Protein AF-A0A959Y349-F1 (afdb_monomer_lite)

pLDDT: mean 85.84, std 12.79, range [36.53, 95.0]

Foldseek 3Di:
DKEKEAEPVFFFKWKDKQNRTQDPGTGRIGMGPDDPDQWIWIWIGTPDPVADIDTDTDGHDPQKYWYWYFDADPVRHTDIDTPDIGGPPCVVPDDD

Structure (mmCIF, N/CA/C/O backbone):
data_AF-A0A959Y349-F1
#
_entry.id   AF-A0A959Y349-F1
#
loop_
_atom_site.group_PDB
_atom_site.id
_atom_site.type_symbol
_atom_site.label_atom_id
_atom_site.label_alt_id
_atom_site.label_comp_id
_atom_site.label_asym_id
_atom_site.label_entity_id
_atom_site.label_seq_id
_atom_site.pdbx_PDB_ins_code
_atom_site.Cartn_x
_atom_site.Cartn_y
_atom_site.Cartn_z
_atom_site.occupancy
_atom_site.B_iso_or_equiv
_atom_site.auth_seq_id
_atom_site.auth_comp_id
_atom_site.auth_asym_id
_atom_site.auth_atom_id
_atom_site.pdbx_PDB_model_num
ATOM 1 N N . MET A 1 1 ? 10.086 -1.916 -11.139 1.00 87.69 1 MET A N 1
ATOM 2 C CA . MET A 1 1 ? 10.150 -2.449 -9.767 1.00 87.69 1 MET A CA 1
ATOM 3 C C . MET A 1 1 ? 8.837 -3.133 -9.473 1.00 87.69 1 MET A C 1
ATOM 5 O O . MET A 1 1 ? 7.843 -2.804 -10.125 1.00 87.69 1 MET A O 1
ATOM 9 N N . ASP A 1 2 ? 8.852 -4.002 -8.475 1.00 90.56 2 ASP A N 1
ATOM 10 C CA . ASP A 1 2 ? 7.653 -4.654 -7.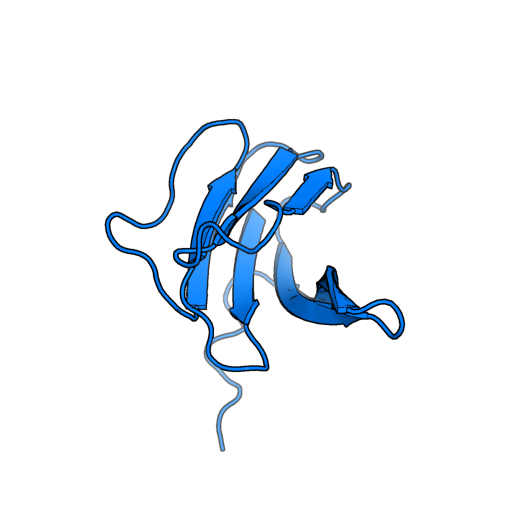969 1.00 90.56 2 ASP A CA 1
ATOM 11 C C . ASP A 1 2 ? 7.474 -4.270 -6.497 1.00 90.56 2 ASP A C 1
ATOM 13 O O . ASP A 1 2 ? 8.445 -4.067 -5.764 1.00 90.56 2 ASP A O 1
ATOM 17 N N . LEU A 1 3 ? 6.228 -4.103 -6.073 1.00 90.56 3 LEU A N 1
ATOM 18 C CA . LEU A 1 3 ? 5.876 -3.764 -4.703 1.00 90.56 3 LEU A CA 1
ATOM 19 C C . LEU A 1 3 ? 4.910 -4.806 -4.166 1.00 90.56 3 LEU A C 1
ATOM 21 O O . LEU A 1 3 ? 3.829 -5.007 -4.714 1.00 90.56 3 LEU A O 1
ATOM 25 N N . VAL A 1 4 ? 5.276 -5.430 -3.058 1.00 92.06 4 VAL A N 1
ATOM 26 C CA . VAL A 1 4 ? 4.395 -6.325 -2.315 1.00 92.06 4 VAL A CA 1
ATOM 27 C C . VAL A 1 4 ? 3.893 -5.563 -1.106 1.00 92.06 4 VAL A C 1
ATOM 29 O O . VAL A 1 4 ? 4.673 -5.214 -0.226 1.00 92.06 4 VAL A O 1
ATOM 32 N N . VAL A 1 5 ? 2.593 -5.302 -1.046 1.00 92.81 5 VAL A N 1
ATOM 33 C CA . VAL A 1 5 ? 1.966 -4.647 0.103 1.00 92.81 5 VAL A CA 1
ATOM 34 C C . VAL A 1 5 ? 1.072 -5.654 0.802 1.00 92.81 5 VAL A C 1
ATOM 36 O O . VAL A 1 5 ? 0.252 -6.295 0.149 1.00 92.81 5 VAL A O 1
ATOM 39 N N . PHE A 1 6 ? 1.205 -5.807 2.117 1.00 93.56 6 PHE A N 1
ATOM 40 C CA . PHE A 1 6 ? 0.338 -6.687 2.904 1.00 93.56 6 PHE A CA 1
ATOM 41 C C . PHE A 1 6 ? -0.026 -6.073 4.256 1.00 93.56 6 PHE A C 1
ATOM 43 O O . PHE A 1 6 ? 0.715 -5.249 4.782 1.00 93.56 6 PHE A O 1
ATOM 50 N N . SER A 1 7 ? -1.169 -6.459 4.818 1.00 93.00 7 SER A N 1
ATOM 51 C CA . SER A 1 7 ? -1.626 -6.046 6.149 1.00 93.00 7 SER A CA 1
ATOM 52 C C . SER A 1 7 ? -1.240 -7.093 7.189 1.00 93.00 7 SER A C 1
ATOM 54 O O . SER A 1 7 ? -1.476 -8.282 6.994 1.00 93.00 7 SER A O 1
ATOM 56 N N . ASP A 1 8 ? -0.649 -6.634 8.291 1.00 90.44 8 ASP A N 1
ATOM 57 C CA . ASP A 1 8 ? -0.260 -7.471 9.437 1.00 90.44 8 ASP A CA 1
ATOM 58 C C . ASP A 1 8 ? -1.469 -7.927 10.272 1.00 90.44 8 ASP A C 1
ATOM 60 O O . ASP A 1 8 ? -1.507 -9.029 10.806 1.00 90.44 8 ASP A O 1
ATOM 64 N N . ASP A 1 9 ? -2.507 -7.100 10.333 1.00 87.25 9 ASP A N 1
ATOM 65 C CA . ASP A 1 9 ? -3.718 -7.341 11.119 1.00 87.25 9 ASP A CA 1
ATOM 66 C C . ASP A 1 9 ? -4.864 -7.982 10.316 1.00 87.25 9 ASP A C 1
ATOM 68 O O . ASP A 1 9 ? -5.973 -8.127 10.830 1.00 87.25 9 ASP A O 1
ATOM 72 N N . GLY A 1 10 ? -4.617 -8.353 9.056 1.00 86.19 10 GLY A N 1
ATOM 73 C CA . GLY A 1 10 ? -5.601 -9.018 8.198 1.00 86.19 10 GLY A CA 1
ATOM 74 C C . GLY A 1 10 ? -6.683 -8.097 7.630 1.00 86.19 10 GLY A C 1
ATOM 75 O O . GLY A 1 10 ? -7.717 -8.579 7.167 1.00 86.19 10 GLY A O 1
ATOM 76 N N . GLN A 1 11 ? -6.470 -6.781 7.629 1.00 88.94 11 GLN A N 1
ATOM 77 C CA . GLN A 1 11 ? -7.404 -5.854 7.007 1.00 88.94 11 GLN A CA 1
ATOM 78 C C . GLN A 1 11 ? -7.256 -5.788 5.492 1.00 88.94 11 GLN A C 1
ATOM 80 O O . GLN A 1 11 ? -6.165 -5.610 4.950 1.00 88.94 11 GLN A O 1
ATOM 85 N N . ALA A 1 12 ? -8.396 -5.869 4.812 1.00 93.62 12 ALA A N 1
ATOM 86 C CA . ALA A 1 12 ? -8.471 -5.723 3.372 1.00 93.62 12 ALA A CA 1
ATOM 87 C C . ALA A 1 12 ? -8.322 -4.254 2.947 1.00 93.62 12 ALA A C 1
ATOM 89 O O . ALA A 1 12 ? -8.920 -3.341 3.534 1.00 93.62 12 ALA A O 1
ATOM 90 N N . PHE A 1 13 ? -7.538 -4.026 1.897 1.00 94.50 13 PHE A N 1
ATOM 91 C CA . PHE A 1 13 ? -7.300 -2.709 1.328 1.00 94.50 13 PHE A CA 1
ATOM 92 C C . PHE A 1 13 ? -7.177 -2.753 -0.198 1.00 94.50 13 PHE A C 1
ATOM 94 O O . PHE A 1 13 ? -6.960 -3.789 -0.823 1.00 94.50 13 PHE A O 1
ATOM 101 N N . THR A 1 14 ? -7.307 -1.581 -0.806 1.00 95.00 14 THR A N 1
ATOM 102 C CA . THR A 1 14 ? -7.055 -1.327 -2.220 1.00 95.00 14 THR A CA 1
ATOM 103 C C . THR A 1 14 ? -5.748 -0.571 -2.367 1.00 95.00 14 THR A C 1
ATOM 105 O O . THR A 1 14 ? -5.580 0.501 -1.779 1.00 95.00 14 THR A O 1
ATOM 108 N N . LEU A 1 15 ? -4.822 -1.132 -3.141 1.00 95.00 15 LEU A N 1
ATOM 109 C CA . LEU A 1 15 ? -3.553 -0.510 -3.475 1.00 95.00 15 LEU A CA 1
ATOM 110 C C . LEU A 1 15 ? -3.689 0.286 -4.770 1.00 95.00 15 LEU A C 1
ATOM 112 O O . LEU A 1 15 ? -4.084 -0.225 -5.821 1.00 95.00 15 LEU A O 1
ATOM 116 N N . VAL A 1 16 ? -3.298 1.549 -4.680 1.00 94.06 16 VAL A N 1
ATOM 117 C CA . VAL A 1 16 ? -3.190 2.470 -5.800 1.00 94.06 16 VAL A CA 1
ATOM 118 C C . VAL A 1 16 ? -1.751 2.959 -5.873 1.00 94.06 16 VAL A C 1
ATOM 120 O O . VAL A 1 16 ? -1.222 3.462 -4.885 1.00 94.06 16 VAL A O 1
ATOM 123 N N . VAL A 1 17 ? -1.122 2.836 -7.037 1.00 93.38 17 VAL A N 1
ATOM 124 C CA . VAL A 1 17 ? 0.230 3.345 -7.295 1.00 93.38 17 VAL A CA 1
ATOM 125 C C . VAL A 1 17 ? 0.157 4.324 -8.455 1.00 93.38 17 VAL A C 1
ATOM 127 O O . VAL A 1 17 ? -0.346 3.970 -9.518 1.00 93.38 17 VAL A O 1
ATOM 130 N N . ASP A 1 18 ? 0.594 5.566 -8.239 1.00 91.69 18 ASP A N 1
ATOM 131 C CA . ASP A 1 18 ? 0.546 6.647 -9.239 1.00 91.69 18 ASP A CA 1
ATOM 132 C C . ASP A 1 18 ? -0.850 6.847 -9.870 1.00 91.69 18 ASP A C 1
ATOM 134 O O . ASP A 1 18 ? -1.000 7.213 -11.032 1.00 91.69 18 ASP A O 1
ATOM 138 N N . GLY A 1 19 ? -1.907 6.603 -9.086 1.00 89.62 19 GLY A N 1
ATOM 139 C CA . GLY A 1 19 ? -3.301 6.710 -9.531 1.00 89.62 19 GLY A CA 1
ATOM 140 C C . GLY A 1 19 ? -3.864 5.452 -10.202 1.00 89.62 19 GLY A C 1
ATOM 141 O O . GLY A 1 19 ? -5.075 5.372 -10.403 1.00 89.62 19 GLY A O 1
ATOM 142 N N . GLN A 1 20 ? -3.035 4.443 -10.477 1.00 91.38 20 GLN A N 1
ATOM 143 C CA . GLN A 1 20 ? -3.468 3.158 -11.018 1.00 91.38 20 GLN A CA 1
ATOM 144 C C . GLN A 1 20 ? -3.781 2.164 -9.895 1.00 91.38 20 GLN A C 1
ATOM 146 O O . GLN A 1 20 ? -2.970 1.950 -8.997 1.00 91.38 20 GLN A O 1
ATOM 151 N N . ARG A 1 21 ? -4.957 1.533 -9.954 1.00 92.88 21 ARG A N 1
ATOM 152 C CA . ARG A 1 21 ? -5.360 0.445 -9.047 1.00 92.88 21 ARG A CA 1
ATOM 153 C C . ARG A 1 21 ? -4.722 -0.875 -9.480 1.00 92.88 21 ARG A C 1
ATOM 155 O O . ARG A 1 21 ? -4.696 -1.165 -10.673 1.00 92.88 21 ARG A O 1
ATOM 162 N N . TYR A 1 22 ? -4.244 -1.658 -8.513 1.00 92.00 22 TYR A N 1
ATOM 163 C CA . TYR A 1 22 ? -3.593 -2.956 -8.762 1.00 92.00 22 TYR A CA 1
ATOM 164 C C . TYR A 1 22 ? -4.420 -4.163 -8.318 1.00 92.00 22 TYR A C 1
ATOM 166 O O . TYR A 1 22 ? -4.092 -5.291 -8.667 1.00 92.00 22 TYR A O 1
ATOM 174 N N . ASN A 1 23 ? -5.502 -3.939 -7.579 1.00 93.06 23 ASN A N 1
ATOM 175 C CA . ASN A 1 23 ? -6.464 -4.964 -7.210 1.00 93.06 23 ASN A CA 1
ATOM 176 C C . ASN A 1 23 ? -7.887 -4.483 -7.510 1.00 93.06 23 ASN A C 1
ATOM 178 O O . ASN A 1 23 ? -8.204 -3.312 -7.291 1.00 93.06 23 ASN A O 1
ATOM 182 N N . GLU A 1 24 ? -8.720 -5.382 -8.038 1.00 88.25 24 GLU A N 1
ATOM 183 C CA . GLU A 1 24 ? -10.137 -5.106 -8.314 1.00 88.25 24 GLU A CA 1
ATOM 184 C C . GLU A 1 24 ? -10.971 -5.123 -7.029 1.00 88.25 24 GLU A C 1
ATOM 186 O O . GLU A 1 24 ? -11.798 -4.237 -6.819 1.00 88.25 24 GLU A O 1
ATOM 191 N N . GLU A 1 25 ? -10.699 -6.082 -6.143 1.00 91.62 25 GLU A N 1
ATOM 192 C CA . GLU A 1 25 ? -11.365 -6.225 -4.849 1.00 91.62 25 GLU A CA 1
ATOM 193 C C . GLU A 1 25 ? -10.386 -5.971 -3.697 1.00 91.62 25 GLU A C 1
ATOM 195 O O . GLU A 1 25 ? -9.204 -6.322 -3.817 1.00 91.62 25 GLU A O 1
ATOM 200 N N . PRO A 1 26 ? -10.835 -5.378 -2.572 1.00 92.75 26 PRO A N 1
ATOM 201 C CA . PRO A 1 26 ? -9.989 -5.179 -1.404 1.00 92.75 26 PRO A CA 1
ATOM 202 C C . PRO A 1 26 ? -9.378 -6.500 -0.928 1.00 92.75 26 PRO A C 1
ATOM 204 O O . PRO A 1 26 ? -10.087 -7.469 -0.667 1.00 92.75 26 PRO A O 1
ATOM 207 N N . ALA A 1 27 ? -8.057 -6.524 -0.777 1.00 94.31 27 ALA A N 1
ATOM 208 C CA . ALA A 1 27 ? -7.313 -7.711 -0.377 1.00 94.31 27 ALA A CA 1
ATOM 209 C C . ALA A 1 27 ? -6.366 -7.383 0.775 1.00 94.31 27 ALA A C 1
ATOM 211 O O . ALA A 1 27 ? -5.959 -6.239 0.967 1.00 94.31 27 ALA A O 1
ATOM 212 N N . THR A 1 28 ? -6.001 -8.393 1.558 1.00 93.19 28 THR A N 1
ATOM 213 C CA . THR A 1 28 ? -5.023 -8.255 2.649 1.00 93.19 28 THR A CA 1
ATOM 214 C C . THR A 1 28 ? -3.582 -8.252 2.143 1.00 93.19 28 THR A C 1
ATOM 216 O O . THR A 1 28 ? -2.675 -7.858 2.873 1.00 93.19 28 THR A O 1
ATOM 219 N N . ARG A 1 29 ? -3.362 -8.675 0.893 1.00 93.50 29 ARG A N 1
ATOM 220 C CA . ARG A 1 29 ? -2.076 -8.682 0.193 1.00 93.50 29 ARG A CA 1
ATOM 221 C C . ARG A 1 29 ? -2.294 -8.321 -1.270 1.00 93.50 29 ARG A C 1
ATOM 223 O O . ARG A 1 29 ? -3.134 -8.920 -1.933 1.00 93.50 29 ARG A O 1
ATOM 230 N N . VAL A 1 30 ? -1.505 -7.381 -1.777 1.00 93.50 30 VAL A N 1
ATOM 231 C CA . VAL A 1 30 ? -1.525 -6.947 -3.176 1.00 93.50 30 VAL A CA 1
ATOM 232 C C . VAL A 1 30 ? -0.096 -6.892 -3.697 1.00 93.50 30 VAL A C 1
ATOM 234 O O . VAL A 1 30 ? 0.800 -6.384 -3.022 1.00 93.50 30 VAL A O 1
ATOM 237 N N . VAL A 1 31 ? 0.114 -7.415 -4.902 1.00 92.00 31 VAL A N 1
ATOM 238 C CA . VAL A 1 31 ? 1.397 -7.352 -5.604 1.00 92.00 31 VAL A CA 1
ATOM 239 C C . VAL A 1 31 ? 1.237 -6.403 -6.785 1.00 92.00 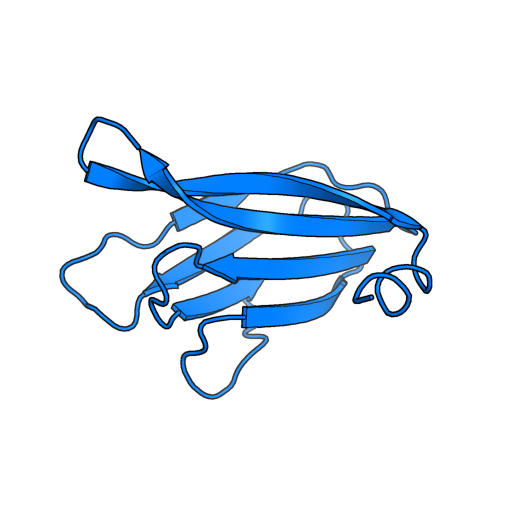31 VAL A C 1
ATOM 241 O O . VAL A 1 31 ? 0.448 -6.657 -7.690 1.00 92.00 31 VAL A O 1
ATOM 244 N N . ALA A 1 32 ? 1.965 -5.292 -6.757 1.00 91.56 32 ALA A N 1
ATOM 245 C CA . ALA A 1 32 ? 2.006 -4.314 -7.829 1.00 91.56 32 ALA A CA 1
ATOM 246 C C . ALA A 1 32 ? 3.294 -4.484 -8.631 1.00 91.56 32 ALA A C 1
ATOM 248 O O . ALA A 1 32 ? 4.369 -4.087 -8.186 1.00 91.56 32 ALA A O 1
ATOM 249 N N . THR A 1 33 ? 3.187 -5.089 -9.809 1.00 90.81 33 THR A N 1
ATOM 250 C CA . THR A 1 33 ? 4.331 -5.349 -10.688 1.00 90.81 33 THR A CA 1
ATOM 251 C C . THR A 1 33 ? 4.445 -4.323 -11.804 1.00 90.81 33 THR A C 1
ATOM 253 O O . THR A 1 33 ? 3.440 -3.777 -12.263 1.00 90.81 33 THR A O 1
ATOM 256 N N . GLY A 1 34 ? 5.655 -4.128 -12.326 1.00 87.06 34 GLY A N 1
ATOM 257 C CA . GLY A 1 34 ? 5.856 -3.337 -13.546 1.00 87.06 34 GLY A CA 1
ATOM 258 C C . GLY A 1 34 ? 5.798 -1.820 -13.339 1.00 87.06 34 GLY A C 1
ATOM 259 O O . GLY A 1 34 ? 5.592 -1.073 -14.297 1.00 87.06 34 GLY A O 1
ATOM 260 N N . IL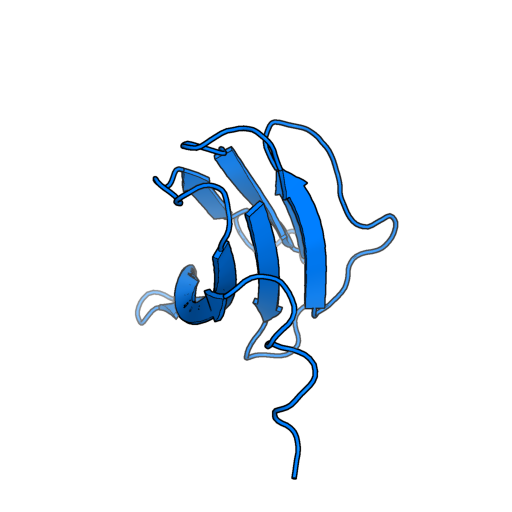E A 1 35 ? 6.031 -1.351 -12.113 1.00 88.50 35 ILE A N 1
ATOM 261 C CA . ILE A 1 35 ? 6.141 0.077 -11.802 1.00 88.50 35 ILE A CA 1
ATOM 262 C C . ILE A 1 35 ? 7.441 0.611 -12.420 1.00 88.50 35 ILE A C 1
ATOM 264 O O . ILE A 1 35 ? 8.529 0.083 -12.168 1.00 88.50 35 ILE A O 1
ATOM 268 N N . ARG A 1 36 ? 7.328 1.645 -13.260 1.00 87.00 36 ARG A N 1
ATOM 269 C CA . ARG A 1 36 ? 8.454 2.256 -14.001 1.00 87.00 36 ARG A CA 1
ATOM 270 C C . ARG A 1 36 ? 8.919 3.593 -13.426 1.00 87.00 36 ARG A C 1
ATOM 272 O O . ARG A 1 36 ? 9.853 4.182 -13.953 1.00 87.00 36 ARG A O 1
ATOM 279 N N . ASN A 1 37 ? 8.251 4.068 -12.384 1.00 87.81 37 ASN A N 1
ATOM 280 C CA . ASN A 1 37 ? 8.578 5.301 -11.688 1.00 87.81 37 ASN A CA 1
ATOM 281 C C . ASN A 1 37 ? 9.453 4.975 -10.472 1.00 87.81 37 ASN A C 1
ATOM 283 O O . ASN A 1 37 ? 9.104 4.063 -9.732 1.00 87.81 37 ASN A O 1
ATOM 287 N N . GLU A 1 38 ? 10.555 5.698 -10.271 1.00 87.31 38 GLU A N 1
ATOM 288 C CA . GLU A 1 38 ? 11.449 5.560 -9.104 1.00 87.31 38 GLU A CA 1
ATOM 289 C C . GLU A 1 38 ? 10.864 6.196 -7.843 1.00 87.31 38 GLU A C 1
ATOM 291 O O . GLU A 1 38 ? 11.212 5.811 -6.730 1.00 87.31 38 GLU A O 1
ATOM 296 N N . THR A 1 39 ? 9.944 7.150 -8.002 1.00 90.50 39 THR A N 1
ATOM 297 C CA . THR A 1 39 ? 9.279 7.840 -6.892 1.00 90.50 39 THR A CA 1
ATOM 298 C C . THR A 1 39 ? 7.756 7.677 -6.926 1.00 90.50 39 THR A C 1
ATOM 300 O O . THR A 1 39 ? 7.027 8.674 -6.982 1.00 90.50 39 THR A O 1
ATOM 303 N N . PRO A 1 40 ? 7.236 6.434 -6.914 1.00 91.75 40 PRO A N 1
ATOM 304 C CA . PRO A 1 40 ? 5.810 6.182 -6.989 1.00 91.75 40 PRO A CA 1
ATOM 305 C C . PRO A 1 40 ? 5.072 6.731 -5.767 1.00 91.75 40 PRO A C 1
ATOM 307 O O . PRO A 1 40 ? 5.511 6.606 -4.617 1.00 91.75 40 PRO A O 1
ATOM 310 N N . MET A 1 41 ? 3.898 7.305 -6.015 1.00 92.50 41 MET A N 1
ATOM 311 C CA . MET A 1 41 ? 2.947 7.669 -4.976 1.00 92.50 41 MET A CA 1
ATOM 312 C C . MET A 1 41 ? 2.081 6.458 -4.639 1.00 92.50 41 MET A C 1
ATOM 314 O O . MET A 1 41 ? 1.206 6.072 -5.417 1.00 92.50 41 MET A O 1
ATOM 318 N N . LEU A 1 42 ? 2.294 5.887 -3.456 1.00 93.06 42 LEU A N 1
ATOM 319 C CA . LEU A 1 42 ? 1.493 4.784 -2.942 1.00 93.06 42 LEU A CA 1
ATOM 320 C C . LEU A 1 42 ? 0.297 5.334 -2.181 1.00 93.06 42 LEU A C 1
ATOM 322 O O . LEU A 1 42 ? 0.430 6.210 -1.323 1.00 93.06 42 LEU A O 1
ATOM 326 N N . MET A 1 43 ? -0.876 4.792 -2.473 1.00 94.12 43 MET A N 1
ATOM 327 C CA . MET A 1 43 ? -2.100 5.071 -1.749 1.00 94.12 43 MET A CA 1
ATOM 328 C C . MET A 1 43 ? -2.794 3.760 -1.388 1.00 94.12 43 MET A C 1
ATOM 330 O O . MET A 1 43 ? -3.137 2.964 -2.257 1.00 94.12 43 MET A O 1
ATOM 334 N N . VAL A 1 44 ? -2.999 3.543 -0.093 1.00 93.75 44 VAL A N 1
ATOM 335 C CA . VAL A 1 44 ? -3.684 2.373 0.463 1.00 93.75 44 VAL A CA 1
ATOM 336 C C . VAL A 1 44 ? -5.032 2.830 0.985 1.00 93.75 44 VAL A C 1
ATOM 338 O O . VAL A 1 44 ? -5.100 3.622 1.924 1.00 93.75 44 VAL A O 1
ATOM 341 N N . GLN A 1 45 ? -6.100 2.352 0.359 1.00 93.50 45 GLN A N 1
ATOM 342 C CA . GLN A 1 45 ? -7.475 2.650 0.749 1.00 93.50 45 GLN A CA 1
ATOM 343 C C . GLN A 1 45 ? -8.050 1.440 1.473 1.00 93.50 45 GLN A C 1
ATOM 345 O O . GLN A 1 45 ? -8.194 0.378 0.876 1.00 93.50 45 GLN A O 1
ATOM 350 N N . PHE A 1 46 ? -8.357 1.573 2.756 1.00 92.56 46 PHE A N 1
ATOM 351 C CA . PHE A 1 46 ? -8.949 0.479 3.520 1.00 92.56 46 PHE A CA 1
ATOM 352 C C . PHE A 1 46 ? -10.395 0.243 3.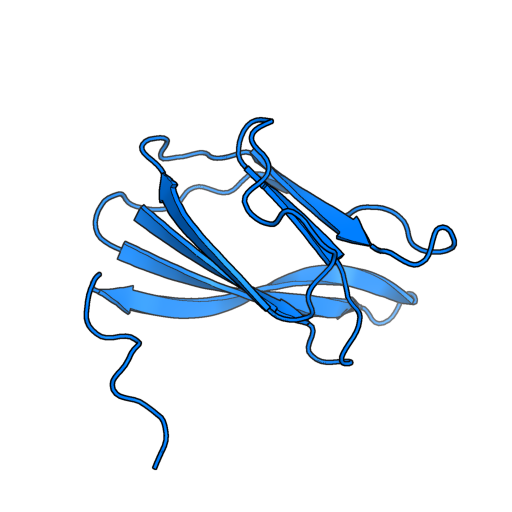097 1.00 92.56 46 PHE A C 1
ATOM 354 O O . PHE A 1 46 ? -11.103 1.180 2.736 1.00 92.56 46 PHE A O 1
ATOM 361 N N . GLN A 1 47 ? -10.835 -1.014 3.169 1.00 91.31 47 GLN A N 1
ATOM 362 C CA . GLN A 1 47 ? -12.253 -1.338 3.006 1.00 91.31 47 GLN A CA 1
ATOM 363 C C . GLN A 1 47 ? -13.103 -0.708 4.121 1.00 91.31 47 GLN A C 1
ATOM 365 O O . GLN A 1 47 ? -14.246 -0.319 3.897 1.00 91.31 47 GLN A O 1
ATOM 370 N N . ASP A 1 48 ? -12.542 -0.611 5.327 1.00 87.88 48 ASP A N 1
ATOM 371 C CA . ASP A 1 48 ? -13.180 0.051 6.457 1.00 87.88 48 ASP A CA 1
ATOM 372 C C . ASP A 1 48 ? -13.075 1.575 6.309 1.00 87.88 48 ASP A C 1
ATOM 374 O O . ASP A 1 48 ? -11.994 2.153 6.440 1.00 87.88 48 ASP A O 1
ATOM 378 N N . ALA A 1 49 ? -14.213 2.228 6.067 1.00 84.19 49 ALA A N 1
ATOM 379 C CA . ALA A 1 49 ? -14.310 3.681 5.928 1.00 84.19 49 ALA A CA 1
ATOM 380 C C . ALA A 1 49 ? -13.949 4.452 7.214 1.00 84.19 49 ALA A C 1
ATOM 382 O O . ALA A 1 49 ? -13.729 5.662 7.160 1.00 84.19 49 ALA A O 1
ATOM 383 N N . SER A 1 50 ? -13.870 3.771 8.363 1.00 86.56 50 SER A N 1
ATOM 384 C CA . SER A 1 50 ? -13.412 4.357 9.631 1.00 86.56 50 SER A CA 1
ATOM 385 C C . SER A 1 50 ? -11.905 4.623 9.640 1.00 86.56 50 SER A C 1
ATOM 387 O O . SER A 1 50 ? -11.405 5.321 10.524 1.00 86.56 50 SER A O 1
ATOM 389 N N . LEU A 1 51 ? -11.163 4.054 8.684 1.00 86.19 51 LEU A N 1
ATOM 390 C CA . LEU A 1 51 ? -9.718 4.186 8.596 1.00 86.19 51 LEU A CA 1
ATOM 391 C C . LEU A 1 51 ? -9.308 5.174 7.518 1.00 86.19 51 LEU A C 1
ATOM 393 O O . LEU A 1 51 ? -9.716 5.093 6.362 1.00 86.19 51 LEU A O 1
ATOM 397 N N . GLU A 1 52 ? -8.421 6.086 7.904 1.00 89.44 52 GLU A N 1
ATOM 398 C CA . GLU A 1 52 ? -7.835 7.031 6.966 1.00 89.44 52 GLU A CA 1
ATOM 399 C C . GLU A 1 52 ? -6.960 6.287 5.941 1.00 89.44 52 GLU A C 1
ATOM 401 O O . GLU A 1 52 ? -6.149 5.433 6.327 1.00 89.44 52 GLU A O 1
ATOM 406 N N . PRO A 1 53 ? -7.073 6.612 4.641 1.00 91.44 53 PRO A N 1
ATOM 407 C CA . PRO A 1 53 ? -6.196 6.043 3.635 1.00 91.44 53 PRO A CA 1
ATOM 408 C C . PRO A 1 53 ? -4.750 6.474 3.892 1.00 91.44 53 PRO A C 1
ATOM 410 O O . PRO A 1 53 ? -4.471 7.624 4.241 1.00 91.44 53 PRO A O 1
ATOM 413 N N . ILE A 1 54 ? -3.807 5.561 3.673 1.00 92.56 54 ILE A N 1
ATOM 414 C CA . ILE A 1 54 ? -2.383 5.893 3.744 1.00 92.56 54 ILE A CA 1
ATOM 415 C C . ILE A 1 54 ? -1.985 6.470 2.397 1.00 92.56 54 ILE A C 1
ATOM 417 O O . ILE A 1 54 ? -2.247 5.855 1.369 1.00 92.56 54 ILE A O 1
ATOM 421 N N . LYS A 1 55 ? -1.308 7.615 2.399 1.00 92.75 55 LYS A N 1
ATOM 422 C CA . LYS A 1 55 ? -0.651 8.166 1.216 1.00 92.75 55 LYS A CA 1
ATOM 423 C C . LYS A 1 55 ? 0.827 8.349 1.521 1.00 92.75 55 LYS A C 1
ATOM 425 O O . LYS A 1 55 ? 1.177 9.127 2.407 1.00 92.75 55 LYS A O 1
ATOM 430 N N . GLN A 1 56 ? 1.679 7.625 0.808 1.00 89.94 56 GLN A N 1
ATOM 431 C CA . GLN A 1 56 ? 3.117 7.636 1.029 1.00 89.94 56 GLN A CA 1
ATOM 432 C C . GLN A 1 56 ? 3.853 7.579 -0.308 1.00 89.94 56 GLN A C 1
ATOM 434 O O . GLN A 1 56 ? 3.751 6.607 -1.046 1.00 89.94 56 GLN A O 1
ATOM 439 N N . GLY A 1 57 ? 4.610 8.632 -0.605 1.00 90.12 57 GLY A N 1
ATOM 440 C CA . GLY A 1 57 ? 5.637 8.582 -1.639 1.00 90.12 57 GLY A CA 1
ATOM 441 C C . GLY A 1 57 ? 6.927 8.012 -1.059 1.00 90.12 57 GLY A C 1
ATOM 442 O O . GLY A 1 57 ? 7.210 8.189 0.129 1.00 90.12 57 GLY A O 1
ATOM 443 N N . GLY A 1 58 ? 7.710 7.342 -1.889 1.00 84.31 58 GLY A N 1
ATOM 444 C CA . GLY A 1 58 ? 9.032 6.851 -1.517 1.00 84.31 58 GLY A CA 1
ATOM 445 C C . GLY A 1 58 ? 9.918 6.745 -2.743 1.00 84.31 58 GLY A C 1
ATOM 446 O O . GLY A 1 58 ? 9.400 6.605 -3.845 1.00 84.31 58 GLY A O 1
ATOM 447 N N . TYR A 1 59 ? 11.230 6.839 -2.544 1.00 87.56 59 TYR A N 1
ATOM 448 C CA . TYR A 1 59 ? 12.197 6.467 -3.569 1.00 87.56 59 TYR A CA 1
ATOM 449 C C . TYR A 1 59 ? 12.437 4.960 -3.489 1.00 8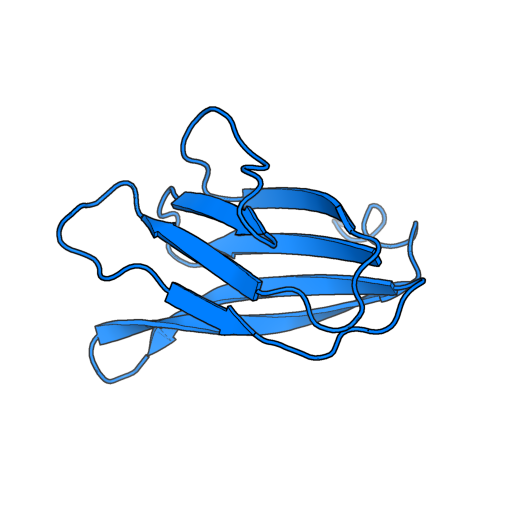7.56 59 TYR A C 1
ATOM 451 O O . TYR A 1 59 ? 12.715 4.433 -2.409 1.00 87.56 59 TYR A O 1
ATOM 459 N N . PHE A 1 60 ? 12.320 4.291 -4.625 1.00 86.62 60 PHE A N 1
ATOM 460 C CA . PHE A 1 60 ? 12.508 2.862 -4.786 1.00 86.62 60 PHE A CA 1
ATOM 461 C C . PHE A 1 60 ? 13.341 2.636 -6.049 1.00 86.62 60 PHE A C 1
ATOM 463 O O . PHE A 1 60 ? 13.035 3.180 -7.110 1.00 86.62 60 PHE A O 1
ATOM 470 N N . ASP A 1 61 ? 14.386 1.822 -5.953 1.00 86.00 61 ASP A N 1
ATOM 471 C CA . ASP A 1 61 ? 15.244 1.543 -7.098 1.00 86.00 61 ASP A CA 1
ATOM 472 C C . ASP A 1 61 ? 14.530 0.641 -8.110 1.00 86.00 61 ASP A C 1
ATOM 474 O O . ASP A 1 61 ? 13.929 -0.395 -7.786 1.00 86.00 61 ASP A O 1
ATOM 478 N N . LEU A 1 62 ? 14.633 1.012 -9.386 1.00 83.00 62 LEU A N 1
ATOM 479 C CA . LEU A 1 62 ? 14.204 0.148 -10.478 1.00 83.00 62 LEU A CA 1
ATOM 480 C C . LEU A 1 62 ? 15.069 -1.120 -10.495 1.00 83.00 62 LEU A C 1
ATOM 482 O O . LEU A 1 62 ? 16.282 -1.075 -10.323 1.00 83.00 62 LEU A O 1
ATOM 486 N N . GLY A 1 63 ? 14.439 -2.275 -10.709 1.00 83.12 63 GLY A N 1
ATOM 487 C CA . GLY A 1 63 ? 15.136 -3.566 -10.695 1.00 83.12 63 GLY A CA 1
ATOM 488 C C . GLY A 1 63 ? 15.039 -4.342 -9.374 1.00 83.12 63 GLY A C 1
ATOM 489 O O . GLY A 1 63 ? 15.529 -5.469 -9.306 1.00 83.12 63 GLY A O 1
ATOM 490 N N . ARG A 1 64 ? 14.388 -3.781 -8.344 1.00 86.44 64 ARG A N 1
ATOM 491 C CA . ARG A 1 64 ? 14.140 -4.453 -7.057 1.00 86.44 64 ARG A CA 1
ATOM 492 C C . ARG A 1 64 ? 12.657 -4.682 -6.781 1.00 86.44 64 ARG A C 1
ATOM 494 O O . ARG A 1 64 ? 11.789 -4.043 -7.385 1.00 86.44 64 ARG A O 1
ATOM 501 N N . GLU A 1 65 ? 12.401 -5.627 -5.887 1.00 87.12 65 GLU A N 1
ATOM 502 C CA . GLU A 1 65 ? 11.113 -5.828 -5.244 1.00 87.12 65 GLU A CA 1
ATOM 503 C C . GLU A 1 65 ? 11.176 -5.273 -3.820 1.00 87.12 65 GLU A C 1
ATOM 505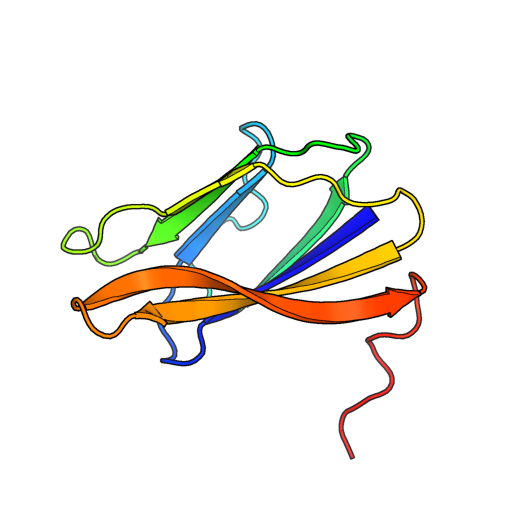 O O . GLU A 1 65 ? 12.105 -5.588 -3.071 1.00 87.12 65 GLU A O 1
ATOM 510 N N . TYR A 1 66 ? 10.187 -4.471 -3.433 1.00 90.19 66 TYR A N 1
ATOM 511 C CA . TYR A 1 66 ? 10.066 -3.995 -2.058 1.00 90.19 66 TYR A CA 1
ATOM 512 C C . TYR A 1 66 ? 8.810 -4.536 -1.404 1.00 90.19 66 TYR A C 1
ATOM 514 O O . TYR A 1 66 ? 7.713 -4.474 -1.960 1.00 90.19 66 TYR A O 1
ATOM 522 N N . THR A 1 67 ? 8.972 -4.988 -0.170 1.00 91.75 67 THR A N 1
ATOM 523 C CA . THR A 1 67 ? 7.884 -5.497 0.647 1.00 91.75 67 THR A CA 1
ATOM 524 C C . THR A 1 67 ? 7.517 -4.457 1.694 1.00 91.75 67 THR A C 1
ATOM 526 O O . THR A 1 67 ? 8.328 -4.096 2.551 1.00 91.75 67 THR A O 1
ATOM 529 N N . LEU A 1 68 ? 6.276 -3.988 1.649 1.00 92.25 68 LEU A N 1
ATOM 530 C CA . LEU A 1 68 ? 5.704 -3.022 2.571 1.00 92.25 68 LEU A CA 1
ATOM 531 C C . LEU A 1 68 ? 4.610 -3.689 3.408 1.00 92.25 68 LEU A C 1
ATOM 533 O O . LEU A 1 68 ? 3.696 -4.327 2.894 1.00 92.25 68 LEU A O 1
ATOM 537 N N . MET A 1 69 ? 4.688 -3.496 4.713 1.00 93.19 69 MET A N 1
ATOM 538 C CA . MET A 1 69 ? 3.696 -3.931 5.680 1.00 93.19 69 MET A CA 1
ATOM 539 C C . MET A 1 69 ? 2.826 -2.743 6.086 1.00 93.19 69 MET A C 1
ATOM 541 O O . MET A 1 69 ? 3.322 -1.689 6.494 1.00 93.19 69 MET A O 1
ATOM 545 N N . VAL A 1 70 ? 1.517 -2.924 6.002 1.00 93.25 70 VAL A N 1
ATOM 546 C CA . VAL A 1 70 ? 0.518 -2.035 6.579 1.00 93.25 70 VAL A CA 1
ATOM 547 C C . VAL A 1 70 ? 0.327 -2.441 8.033 1.00 93.25 70 VAL A C 1
ATOM 549 O O . VAL A 1 70 ? -0.117 -3.548 8.329 1.00 93.25 70 VAL A O 1
ATOM 552 N N . THR A 1 71 ? 0.679 -1.537 8.943 1.00 91.31 71 THR A N 1
ATOM 553 C CA . THR A 1 71 ? 0.599 -1.757 10.390 1.00 91.31 71 THR A CA 1
ATOM 554 C C . THR A 1 71 ? -0.018 -0.547 11.086 1.00 91.31 71 THR A C 1
ATOM 556 O O . THR A 1 71 ? -0.171 0.528 10.499 1.00 91.31 71 THR A O 1
ATOM 559 N N . THR A 1 72 ? -0.384 -0.710 12.352 1.00 89.31 72 THR A N 1
ATOM 560 C CA . THR A 1 72 ? -0.969 0.348 13.176 1.00 89.31 72 THR A CA 1
ATOM 561 C C . THR A 1 72 ? 0.086 0.893 14.126 1.00 89.31 72 THR A C 1
ATOM 563 O O . THR A 1 72 ? 0.730 0.160 14.873 1.00 89.31 72 THR A O 1
ATOM 566 N N . ASN A 1 73 ? 0.297 2.208 14.108 1.00 87.75 73 ASN A N 1
ATOM 567 C CA . ASN A 1 73 ? 1.238 2.842 15.023 1.00 87.75 73 ASN A CA 1
ATOM 568 C C . ASN A 1 73 ? 0.659 2.946 16.450 1.00 87.75 73 ASN A C 1
ATOM 570 O O . ASN A 1 73 ? -0.534 2.769 16.678 1.00 87.75 73 ASN A O 1
ATOM 574 N N . LYS A 1 74 ? 1.489 3.342 17.427 1.00 84.31 74 LYS A N 1
ATOM 575 C CA . LYS A 1 74 ? 1.057 3.552 18.828 1.00 84.31 74 LYS A CA 1
ATOM 576 C C . LYS A 1 74 ? -0.067 4.589 19.010 1.00 84.31 74 LYS A C 1
ATOM 578 O O . LYS A 1 74 ? -0.622 4.687 20.096 1.00 84.31 74 LYS A O 1
ATOM 583 N N . LYS A 1 75 ? -0.374 5.385 17.982 1.00 83.25 75 LYS A N 1
ATOM 584 C CA . LYS A 1 75 ? -1.461 6.374 17.965 1.00 83.25 75 LYS A CA 1
ATOM 585 C C . LYS A 1 75 ? -2.739 5.834 17.305 1.00 83.25 75 LYS A C 1
ATOM 587 O O . LYS A 1 75 ? -3.639 6.621 17.037 1.00 83.25 75 LYS A O 1
ATOM 592 N N . GLY A 1 76 ? -2.803 4.538 16.989 1.00 82.00 76 GLY A N 1
ATOM 593 C CA . GLY A 1 76 ? -3.953 3.920 16.326 1.00 82.00 76 GLY A CA 1
ATOM 594 C C . GLY A 1 76 ? -4.081 4.256 14.837 1.00 82.00 76 GLY A C 1
ATOM 595 O O . GLY A 1 76 ? -5.086 3.912 14.227 1.00 82.00 76 GLY A O 1
ATOM 596 N N . LYS A 1 77 ? -3.088 4.922 14.229 1.00 86.44 77 LYS A N 1
ATOM 597 C CA . LYS A 1 77 ? -3.120 5.264 12.801 1.00 86.44 77 LYS A CA 1
ATOM 598 C C . LYS A 1 77 ? -2.436 4.202 11.958 1.00 86.44 77 LYS A C 1
ATOM 600 O O . LYS A 1 77 ? -1.364 3.706 12.316 1.00 86.44 77 LYS A O 1
ATOM 605 N N . ARG A 1 78 ? -3.027 3.940 10.797 1.00 88.81 78 ARG A N 1
ATOM 606 C CA . ARG A 1 78 ? -2.483 3.068 9.763 1.00 88.81 78 ARG A CA 1
ATOM 607 C C . ARG A 1 78 ? -1.250 3.703 9.126 1.00 88.81 78 ARG A C 1
ATOM 609 O O . ARG A 1 78 ? -1.260 4.880 8.775 1.00 88.81 78 ARG A O 1
ATOM 616 N N . VAL A 1 79 ? -0.172 2.934 9.020 1.00 91.31 79 VAL A N 1
ATOM 617 C CA . VAL A 1 79 ? 1.101 3.360 8.432 1.00 91.31 79 VAL A CA 1
ATOM 618 C C . VAL A 1 79 ? 1.682 2.249 7.566 1.00 91.31 79 VAL A C 1
ATOM 620 O O . VAL A 1 79 ? 1.537 1.069 7.878 1.00 91.31 79 VAL A O 1
ATOM 623 N N . LEU A 1 80 ? 2.362 2.635 6.489 1.00 91.06 80 LEU A N 1
ATOM 624 C CA . LEU A 1 80 ? 3.156 1.728 5.668 1.00 91.06 80 LEU A CA 1
ATOM 625 C C . LEU A 1 80 ? 4.578 1.677 6.227 1.00 91.06 80 LEU A C 1
ATOM 627 O O . LEU A 1 80 ? 5.196 2.709 6.505 1.00 91.06 80 LEU A O 1
ATOM 631 N N . ARG A 1 81 ? 5.105 0.470 6.408 1.00 89.94 81 ARG A N 1
ATOM 632 C CA . ARG A 1 81 ? 6.468 0.229 6.876 1.00 89.94 81 ARG A CA 1
ATOM 633 C C . ARG A 1 81 ? 7.183 -0.717 5.922 1.00 89.94 81 ARG A C 1
ATOM 635 O O . ARG A 1 81 ? 6.611 -1.745 5.582 1.00 89.94 81 ARG A O 1
ATOM 642 N N . PRO A 1 82 ? 8.421 -0.420 5.504 1.00 88.56 82 PRO A N 1
ATOM 643 C CA . PRO A 1 82 ? 9.216 -1.398 4.780 1.00 88.56 82 PRO A CA 1
ATOM 644 C C . PRO A 1 82 ? 9.475 -2.602 5.689 1.00 88.56 82 PRO A C 1
ATOM 646 O O . PRO A 1 82 ? 9.969 -2.451 6.806 1.00 88.56 82 PRO A O 1
ATOM 649 N N . SER A 1 83 ? 9.087 -3.780 5.212 1.00 87.31 83 SER A N 1
ATOM 650 C CA . SER A 1 83 ? 9.297 -5.065 5.881 1.00 87.31 83 SER A CA 1
ATOM 651 C C . SER A 1 83 ? 10.473 -5.834 5.281 1.00 87.31 83 SER A C 1
ATOM 653 O O . SER A 1 83 ? 11.038 -6.689 5.956 1.00 87.31 83 SER A O 1
ATOM 655 N N . GLY A 1 84 ? 10.834 -5.557 4.028 1.00 83.06 84 GLY A N 1
ATOM 656 C CA . GLY A 1 84 ? 11.950 -6.204 3.351 1.00 83.06 84 GLY A CA 1
ATOM 657 C C . GLY A 1 84 ? 12.164 -5.668 1.940 1.00 83.06 84 GLY A C 1
ATOM 658 O O . GLY A 1 84 ? 11.329 -4.943 1.402 1.00 83.06 84 GLY A O 1
ATOM 659 N N . GLU A 1 85 ? 13.291 -6.043 1.352 1.00 83.38 85 GLU A N 1
ATOM 660 C CA . GLU A 1 85 ? 13.612 -5.820 -0.054 1.00 83.38 85 GLU A CA 1
ATOM 661 C C . GLU A 1 85 ? 14.265 -7.085 -0.619 1.00 83.38 85 GLU A C 1
ATOM 663 O O . GLU A 1 85 ? 15.014 -7.778 0.077 1.00 83.38 85 GLU A O 1
ATOM 668 N N . ALA A 1 86 ? 13.963 -7.398 -1.873 1.00 79.88 86 ALA A N 1
ATOM 669 C CA . ALA A 1 86 ? 14.530 -8.523 -2.595 1.00 79.88 86 ALA A CA 1
ATOM 670 C C . ALA A 1 86 ? 14.935 -8.093 -4.010 1.00 79.88 86 ALA A C 1
ATOM 672 O O . ALA A 1 86 ? 14.425 -7.121 -4.569 1.00 79.88 86 ALA A O 1
ATOM 673 N N . ALA A 1 87 ? 15.860 -8.834 -4.619 1.00 74.69 87 ALA A N 1
ATOM 674 C CA . ALA A 1 87 ? 16.057 -8.728 -6.060 1.00 74.69 87 ALA A CA 1
ATOM 675 C C . ALA A 1 87 ? 14.783 -9.214 -6.776 1.00 74.69 87 ALA A C 1
ATOM 677 O O . ALA A 1 87 ? 14.163 -10.187 -6.332 1.00 74.69 87 ALA A O 1
ATOM 678 N N . LEU A 1 88 ? 14.395 -8.543 -7.869 1.00 67.62 88 LEU A N 1
ATOM 679 C CA . LEU A 1 88 ? 13.255 -8.971 -8.686 1.00 67.62 88 LEU A CA 1
ATOM 680 C C . LEU A 1 88 ? 13.427 -10.442 -9.093 1.00 67.62 88 LEU A C 1
ATOM 682 O O . LEU A 1 88 ? 14.442 -10.805 -9.685 1.00 67.62 88 LEU A O 1
ATOM 686 N N . GLY A 1 89 ? 12.435 -11.275 -8.763 1.00 61.91 89 GLY A N 1
ATOM 687 C CA . GLY A 1 89 ? 12.428 -12.711 -9.067 1.00 61.91 89 GLY A CA 1
ATOM 688 C C . GLY A 1 89 ? 12.829 -13.649 -7.920 1.00 61.91 89 GLY A C 1
ATOM 689 O O . GLY A 1 89 ? 12.750 -14.862 -8.097 1.00 61.91 89 GLY A O 1
ATOM 690 N N . THR A 1 90 ? 13.209 -13.136 -6.743 1.00 54.12 90 THR A N 1
ATOM 691 C CA . THR A 1 90 ? 13.672 -13.983 -5.618 1.00 54.12 90 THR A CA 1
ATOM 692 C C . THR A 1 90 ? 12.633 -14.161 -4.499 1.00 54.12 90 THR A C 1
ATOM 694 O O . THR A 1 90 ? 12.773 -15.048 -3.658 1.00 54.12 90 THR A O 1
ATOM 697 N N . ALA A 1 91 ? 11.564 -13.361 -4.467 1.00 51.19 91 ALA A N 1
ATOM 698 C CA . ALA A 1 91 ? 10.617 -13.347 -3.347 1.00 51.19 91 ALA A CA 1
ATOM 699 C C . ALA A 1 91 ? 9.649 -14.543 -3.283 1.00 51.19 91 ALA A C 1
ATOM 701 O O . ALA A 1 91 ? 9.034 -14.775 -2.245 1.00 51.19 91 ALA A O 1
ATOM 702 N N . ALA A 1 92 ? 9.566 -15.357 -4.338 1.00 49.88 92 ALA A N 1
ATOM 703 C CA . ALA A 1 92 ? 8.791 -16.599 -4.328 1.00 49.88 92 ALA A CA 1
ATOM 704 C C . ALA A 1 92 ? 9.482 -17.760 -3.573 1.00 49.88 92 ALA A C 1
ATOM 706 O O . ALA A 1 92 ? 8.905 -18.836 -3.459 1.00 49.88 92 ALA A O 1
ATOM 707 N N . ALA A 1 93 ? 10.710 -17.576 -3.065 1.00 41.88 93 ALA A N 1
ATOM 708 C CA . ALA A 1 93 ? 11.530 -18.665 -2.520 1.00 41.88 93 ALA A CA 1
ATOM 709 C C . ALA A 1 93 ? 11.601 -18.736 -0.981 1.00 41.88 93 ALA A C 1
ATOM 711 O O . ALA A 1 93 ? 12.463 -19.438 -0.450 1.00 41.88 93 ALA A O 1
ATOM 712 N N . LYS A 1 94 ? 10.752 -18.014 -0.236 1.00 38.19 94 LYS A N 1
ATOM 713 C CA . LYS A 1 94 ? 10.816 -18.014 1.237 1.00 38.19 94 LYS A CA 1
ATOM 714 C C . LYS A 1 94 ? 9.470 -18.265 1.919 1.00 38.19 94 LYS A C 1
ATOM 716 O O . LYS A 1 94 ? 8.962 -17.408 2.629 1.00 38.19 94 LYS A O 1
ATOM 721 N N . GLU A 1 95 ? 8.973 -19.486 1.774 1.00 36.53 95 GLU A N 1
ATOM 722 C CA . GLU A 1 95 ? 8.131 -20.148 2.780 1.00 36.53 95 GLU A CA 1
ATOM 723 C C . GLU A 1 95 ? 8.682 -21.579 2.975 1.00 36.53 95 GLU A C 1
ATOM 725 O O . GLU A 1 95 ? 8.611 -22.368 2.031 1.00 36.53 95 GLU A O 1
ATOM 730 N N . PRO A 1 96 ? 9.348 -21.902 4.107 1.00 39.53 96 PRO A N 1
ATOM 731 C CA . PRO A 1 96 ? 9.590 -23.282 4.533 1.00 39.53 96 PRO A CA 1
ATOM 732 C C . PRO A 1 96 ? 8.372 -23.901 5.233 1.00 39.53 96 PRO A C 1
ATOM 734 O O . PRO A 1 96 ? 7.616 -23.145 5.887 1.00 39.53 96 PRO A O 1
#

Secondary structure (DSSP, 8-state):
-EEEEEESS---EEEEETTEES-SS-BSEEEE-----SS-EEEEEESSTTSPPEEEE----TTEEEEEEEEE-TTS-EEEEEEEEEETT-GGG---

Sequence (96 aa):
MDLVVFSDDGQAFTLVVDGQRYNEEPATRVVATGIRNETPMLMVQFQDASLEPIKQGGYFDLGREYTLMVTTNKKGKRVLRPSGEAALGTAAAKEP

Radius of gyration: 12.87 Å; chains: 1; bounding box: 30×32×33 Å